Protein AF-A0A0F3R9T1-F1 (afdb_monomer)

Nearest PDB structures (foldseek):
  4gcn-assembly2_B  TM=9.546E-01  e=2.193E-01  Caenorhabditis elegans
  6b85-assembly1_J  TM=9.878E-01  e=6.733E-01  synthetic construct
  4j8e-assembly1_A  TM=7.528E-01  e=4.632E-01  Rattus norvegicus
  5l0y-assembly2_B  TM=7.787E-01  e=9.194E-01  Thermochaetoides thermophila DSM 1495
  5l0w-assembly1_B  TM=6.371E-01  e=1.825E+00  Thermochaetoides thermophila

Mean predicted aligned error: 16.06 Å

Structure (mmCIF, N/CA/C/O backbone):
data_AF-A0A0F3R9T1-F1
#
_entry.id   AF-A0A0F3R9T1-F1
#
loop_
_atom_site.group_PDB
_atom_site.id
_atom_site.type_symbol
_atom_site.label_atom_id
_atom_site.label_alt_id
_atom_site.label_comp_id
_atom_site.label_asym_id
_atom_site.label_entity_id
_atom_site.label_seq_id
_atom_site.pdbx_PDB_ins_code
_atom_site.Cartn_x
_atom_site.Cartn_y
_atom_site.Cartn_z
_atom_site.occupancy
_atom_site.B_iso_or_equiv
_atom_site.auth_seq_id
_atom_site.auth_comp_id
_atom_site.auth_asym_id
_atom_site.auth_atom_id
_atom_site.pdbx_PDB_model_num
ATOM 1 N N . MET A 1 1 ? -3.382 10.013 46.078 1.00 60.28 1 MET A N 1
ATOM 2 C CA . MET A 1 1 ? -4.240 9.479 44.996 1.00 60.28 1 MET A CA 1
ATOM 3 C C . MET A 1 1 ? -3.567 9.583 43.624 1.00 60.28 1 MET A C 1
ATOM 5 O O . MET A 1 1 ? -3.146 8.557 43.112 1.00 60.28 1 MET A O 1
ATOM 9 N N . LYS A 1 2 ? -3.282 10.790 43.110 1.00 69.38 2 LYS A N 1
ATOM 10 C CA . LYS A 1 2 ? -2.700 11.010 41.762 1.00 69.38 2 LYS A CA 1
ATOM 11 C C . LYS A 1 2 ? -1.366 10.294 41.450 1.00 69.38 2 LYS A C 1
ATOM 13 O O . LYS A 1 2 ? -1.119 9.908 40.314 1.00 69.38 2 LYS A O 1
ATOM 18 N N . ILE A 1 3 ? -0.487 10.101 42.441 1.00 74.12 3 ILE A N 1
ATOM 19 C CA . ILE A 1 3 ? 0.818 9.429 42.240 1.00 74.12 3 ILE A CA 1
ATOM 20 C C . ILE A 1 3 ? 0.645 7.921 41.995 1.00 74.12 3 ILE A C 1
ATOM 22 O O . ILE A 1 3 ? 1.367 7.334 41.190 1.00 74.12 3 ILE A O 1
ATOM 26 N N . ILE A 1 4 ? -0.328 7.301 42.668 1.00 75.38 4 ILE A N 1
ATOM 27 C CA . ILE A 1 4 ? -0.620 5.868 42.545 1.00 75.38 4 ILE A CA 1
ATOM 28 C C . ILE A 1 4 ? -1.221 5.588 41.166 1.00 75.38 4 ILE A C 1
ATOM 30 O O . ILE A 1 4 ? -0.768 4.674 40.489 1.00 75.38 4 ILE A O 1
ATOM 34 N N . GLU A 1 5 ? -2.142 6.437 40.706 1.00 75.06 5 GLU A N 1
ATOM 35 C CA . GLU A 1 5 ? -2.730 6.366 39.360 1.00 75.06 5 GLU A CA 1
ATOM 36 C C . GLU A 1 5 ? -1.669 6.515 38.265 1.00 75.06 5 GLU A C 1
ATOM 38 O O . GLU A 1 5 ? -1.621 5.716 37.335 1.00 75.06 5 GLU A O 1
ATOM 43 N N . LYS A 1 6 ? -0.738 7.467 38.411 1.00 74.25 6 LYS A N 1
ATOM 44 C CA . LYS A 1 6 ? 0.364 7.647 37.454 1.00 74.25 6 LYS A CA 1
ATOM 45 C C . LYS A 1 6 ? 1.305 6.438 37.414 1.00 74.25 6 LYS A C 1
ATOM 47 O O . LYS A 1 6 ? 1.761 6.039 36.344 1.00 74.25 6 LYS A O 1
ATOM 52 N N . LYS A 1 7 ? 1.600 5.839 38.574 1.00 77.69 7 LYS A N 1
ATOM 53 C CA . LYS A 1 7 ? 2.416 4.617 38.665 1.00 77.69 7 LYS A CA 1
ATOM 54 C C . LYS A 1 7 ? 1.686 3.411 38.066 1.00 77.69 7 LYS A C 1
ATOM 56 O O . LYS A 1 7 ? 2.313 2.601 37.393 1.00 77.69 7 LYS A O 1
ATOM 61 N N . PHE A 1 8 ? 0.376 3.326 38.273 1.00 76.88 8 PHE A N 1
ATOM 62 C CA . PHE A 1 8 ? -0.487 2.298 37.702 1.00 76.88 8 PHE A CA 1
ATOM 63 C C . PHE A 1 8 ? -0.562 2.403 36.172 1.00 76.88 8 PHE A C 1
ATOM 65 O O . PHE A 1 8 ? -0.290 1.420 35.491 1.00 76.88 8 PHE A O 1
ATOM 72 N N . MET A 1 9 ? -0.795 3.599 35.623 1.00 77.75 9 MET A N 1
ATOM 73 C CA . MET A 1 9 ? -0.807 3.827 34.172 1.00 77.75 9 MET A CA 1
ATOM 74 C C . MET A 1 9 ? 0.537 3.487 33.520 1.00 77.75 9 MET A C 1
ATOM 76 O O . MET A 1 9 ? 0.574 2.756 32.537 1.00 77.75 9 MET A O 1
ATOM 80 N N . LYS A 1 10 ? 1.655 3.893 34.133 1.00 78.75 10 LYS A N 1
ATOM 81 C CA . LYS A 1 10 ? 2.997 3.545 33.639 1.00 78.75 10 LYS A CA 1
ATOM 82 C C . LYS A 1 10 ? 3.273 2.034 33.659 1.00 78.75 10 LYS A C 1
ATOM 84 O O . LYS A 1 10 ? 4.044 1.531 32.845 1.00 78.75 10 LYS A O 1
ATOM 89 N N . ASN A 1 11 ? 2.672 1.301 34.595 1.00 80.56 11 ASN A N 1
ATOM 90 C CA . ASN A 1 11 ? 2.775 -0.157 34.638 1.00 80.56 11 ASN A CA 1
ATOM 91 C C . ASN A 1 11 ? 1.910 -0.822 33.559 1.00 80.56 11 ASN A C 1
ATOM 93 O O . ASN A 1 11 ? 2.354 -1.806 32.976 1.00 80.56 11 ASN A O 1
ATOM 97 N N . ILE A 1 12 ? 0.732 -0.268 33.253 1.00 81.25 12 ILE A N 1
ATOM 98 C CA . ILE A 1 12 ? -0.109 -0.724 32.135 1.00 81.25 12 ILE A CA 1
ATOM 99 C C . ILE A 1 12 ? 0.607 -0.511 30.797 1.00 81.25 12 ILE A C 1
ATOM 101 O O . ILE A 1 12 ? 0.649 -1.430 29.984 1.00 81.25 12 ILE A O 1
ATOM 105 N N . GLU A 1 13 ? 1.236 0.648 30.586 1.00 75.94 13 GLU A N 1
ATOM 106 C CA . GLU A 1 13 ? 2.022 0.927 29.373 1.00 75.94 13 GLU A CA 1
ATOM 107 C C . GLU A 1 13 ? 3.167 -0.078 29.188 1.00 75.94 13 GLU A C 1
ATOM 109 O O . GLU A 1 13 ? 3.353 -0.636 28.107 1.00 75.94 13 GLU A O 1
ATOM 114 N N . LYS A 1 14 ? 3.913 -0.368 30.261 1.00 76.75 14 LYS A N 1
ATOM 115 C CA . LYS A 1 14 ? 4.977 -1.384 30.235 1.00 76.75 14 LYS A CA 1
ATOM 116 C C . LYS A 1 14 ? 4.441 -2.779 29.933 1.00 76.75 14 LYS A C 1
ATOM 118 O O . LYS A 1 14 ? 5.075 -3.520 29.190 1.00 76.75 14 LYS A O 1
ATOM 123 N N . LEU A 1 15 ? 3.292 -3.133 30.506 1.00 74.88 15 LEU A N 1
ATOM 124 C CA . LEU A 1 15 ? 2.659 -4.427 30.285 1.00 74.88 15 LEU A CA 1
ATOM 125 C C . LEU A 1 15 ? 2.214 -4.579 28.824 1.00 74.88 15 LEU A C 1
ATOM 127 O O . LEU A 1 15 ? 2.468 -5.615 28.219 1.00 74.88 15 LEU A O 1
ATOM 131 N N . ALA A 1 16 ? 1.644 -3.528 28.230 1.00 73.81 16 ALA A N 1
ATOM 132 C CA . ALA A 1 16 ? 1.268 -3.512 26.820 1.00 73.81 16 ALA A CA 1
ATOM 133 C C . ALA A 1 16 ? 2.479 -3.740 25.897 1.00 73.81 16 ALA A C 1
ATOM 135 O O . ALA A 1 16 ? 2.403 -4.559 24.985 1.00 73.81 16 ALA A O 1
ATOM 136 N N . LEU A 1 17 ? 3.621 -3.098 26.168 1.00 74.62 17 LEU A N 1
ATOM 137 C CA . LEU A 1 17 ? 4.845 -3.293 25.379 1.00 74.62 17 LEU A CA 1
ATOM 138 C C . LEU A 1 17 ? 5.356 -4.739 25.428 1.00 74.62 17 LEU A C 1
ATOM 140 O O . LEU A 1 17 ? 5.751 -5.273 24.395 1.00 74.62 17 LEU A O 1
ATOM 144 N N . ILE A 1 18 ? 5.300 -5.384 26.597 1.00 76.62 18 ILE A N 1
ATOM 145 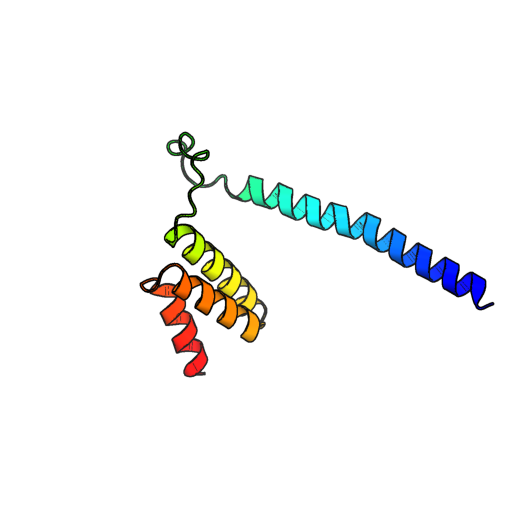C CA . ILE A 1 18 ? 5.753 -6.772 26.782 1.00 76.62 18 ILE A CA 1
ATOM 146 C C . ILE A 1 18 ? 4.931 -7.759 25.950 1.00 76.62 18 ILE A C 1
ATOM 148 O O . ILE A 1 18 ? 5.487 -8.752 25.503 1.00 76.62 18 ILE A O 1
ATOM 152 N N . PHE A 1 19 ? 3.642 -7.500 25.720 1.00 76.69 19 PHE A N 1
ATOM 153 C CA . PHE A 1 19 ? 2.794 -8.389 24.919 1.00 76.69 19 PHE A CA 1
ATOM 154 C C . PHE A 1 19 ? 2.773 -8.025 23.431 1.00 76.69 19 PHE A C 1
ATOM 156 O O . PHE A 1 19 ? 2.742 -8.914 22.584 1.00 76.69 19 PHE A O 1
ATOM 163 N N . ILE A 1 20 ? 2.826 -6.735 23.093 1.00 77.69 20 ILE A N 1
ATOM 164 C CA . ILE A 1 20 ? 2.742 -6.266 21.703 1.00 77.69 20 ILE A CA 1
ATOM 165 C C . ILE A 1 20 ? 4.047 -6.539 20.938 1.00 77.69 20 ILE A C 1
ATOM 167 O O . ILE A 1 20 ? 3.995 -6.972 19.789 1.00 77.69 20 ILE A O 1
ATOM 171 N N . LEU A 1 21 ? 5.214 -6.348 21.563 1.00 73.50 21 LEU A N 1
ATOM 172 C CA . LEU A 1 21 ? 6.517 -6.607 20.933 1.00 73.50 21 LEU A CA 1
ATOM 173 C C . LEU A 1 21 ? 6.698 -8.059 20.453 1.00 73.50 21 LEU A C 1
ATOM 175 O O . LEU A 1 21 ? 7.054 -8.238 19.289 1.00 73.50 21 LEU A O 1
ATOM 179 N N . PRO A 1 22 ? 6.437 -9.101 21.267 1.00 75.88 22 PRO A N 1
ATOM 180 C CA . PRO A 1 22 ? 6.553 -10.479 20.807 1.00 75.88 22 PRO A CA 1
ATOM 181 C C . PRO A 1 22 ? 5.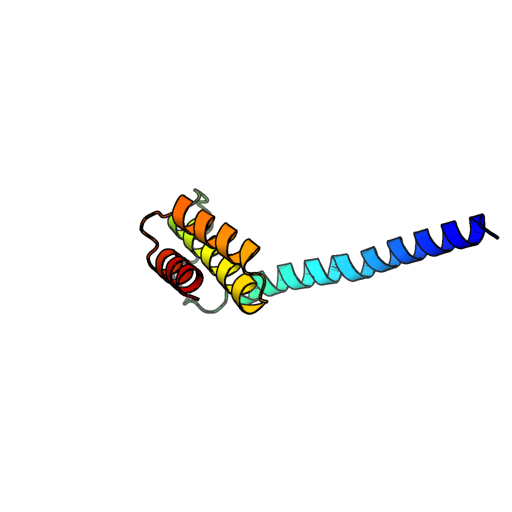476 -10.846 19.790 1.00 75.88 22 PRO A C 1
ATOM 183 O O . PRO A 1 22 ? 5.759 -11.650 18.918 1.00 75.88 22 PRO A O 1
ATOM 186 N N . LEU A 1 23 ? 4.281 -10.245 19.829 1.00 70.19 23 LEU A N 1
ATOM 187 C CA . LEU A 1 23 ? 3.273 -10.434 18.777 1.00 70.19 23 LEU A CA 1
ATOM 188 C C . LEU A 1 23 ? 3.758 -9.896 17.424 1.00 70.19 23 LEU A C 1
ATOM 190 O O . LEU A 1 23 ? 3.623 -10.574 16.410 1.00 70.19 23 LEU A O 1
ATOM 194 N N . ILE A 1 24 ? 4.369 -8.710 17.409 1.00 72.94 24 ILE A N 1
ATOM 195 C CA . ILE A 1 24 ? 4.976 -8.138 16.199 1.00 72.94 24 ILE A CA 1
ATOM 196 C C . ILE A 1 24 ? 6.149 -9.005 15.732 1.00 72.94 24 ILE A C 1
ATOM 198 O O . ILE A 1 24 ? 6.228 -9.331 14.554 1.00 72.94 24 ILE A O 1
ATOM 202 N N . PHE A 1 25 ? 7.025 -9.425 16.646 1.00 66.88 25 PHE A N 1
ATOM 203 C CA . PHE A 1 25 ? 8.170 -10.275 16.321 1.00 66.88 25 PHE A CA 1
ATOM 204 C C . PHE A 1 25 ? 7.743 -11.654 15.792 1.00 66.88 25 PHE A C 1
ATOM 206 O O . PHE A 1 25 ? 8.302 -12.137 14.816 1.00 66.88 25 PHE A O 1
ATOM 213 N N . CYS A 1 26 ? 6.703 -12.255 16.375 1.00 60.47 26 CYS A N 1
ATOM 214 C CA . CYS A 1 26 ? 6.134 -13.520 15.915 1.00 60.47 26 CYS A CA 1
ATOM 215 C C . CYS A 1 26 ? 5.508 -13.367 14.520 1.00 60.47 26 CYS A C 1
ATOM 217 O O . CYS A 1 26 ? 5.707 -14.222 13.669 1.00 60.47 26 CYS A O 1
ATOM 219 N N . ASN A 1 27 ? 4.834 -12.246 14.240 1.00 56.84 27 ASN A N 1
ATOM 220 C CA . ASN A 1 27 ? 4.338 -11.956 12.891 1.00 56.84 27 ASN A CA 1
ATOM 221 C C . ASN A 1 27 ? 5.471 -11.770 11.866 1.00 56.84 27 ASN A C 1
ATOM 223 O O . ASN A 1 27 ? 5.303 -12.177 10.723 1.00 56.84 27 ASN A O 1
ATOM 227 N N . VAL A 1 28 ? 6.607 -11.178 12.255 1.00 58.03 28 VAL A N 1
ATOM 228 C CA . VAL A 1 28 ? 7.787 -11.030 11.380 1.00 58.03 28 VAL A CA 1
ATOM 229 C C . VAL A 1 28 ? 8.425 -12.390 11.082 1.00 58.03 28 VAL A C 1
ATOM 231 O O . VAL A 1 28 ? 8.656 -12.701 9.921 1.00 58.03 28 VAL A O 1
ATOM 234 N N . VAL A 1 29 ? 8.626 -13.232 12.100 1.00 53.19 29 VAL A N 1
ATOM 235 C CA . VAL A 1 29 ? 9.195 -14.585 11.941 1.00 53.19 29 VAL A CA 1
ATOM 236 C C . VAL A 1 29 ? 8.274 -15.498 11.121 1.00 53.19 29 VAL A C 1
ATOM 238 O O . VAL A 1 29 ? 8.733 -16.212 10.238 1.00 53.19 29 VAL A O 1
ATOM 241 N N . LE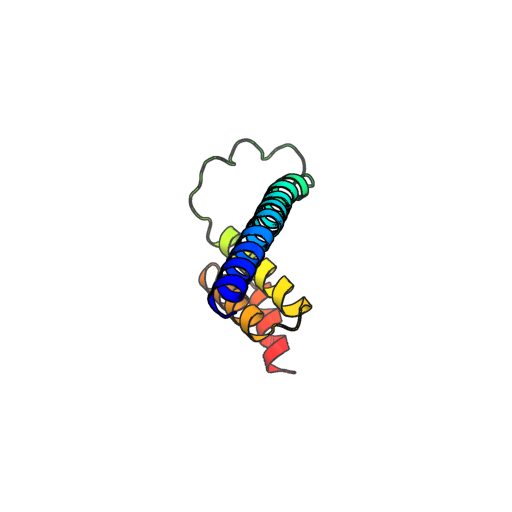U A 1 30 ? 6.956 -15.442 11.336 1.00 53.09 30 LEU A N 1
ATOM 242 C CA . LEU A 1 30 ? 6.000 -16.234 10.550 1.00 53.09 30 LEU A CA 1
ATOM 243 C C . LEU A 1 30 ? 5.857 -15.742 9.099 1.00 53.09 30 LEU A C 1
ATOM 245 O O . LEU A 1 30 ? 5.436 -16.513 8.236 1.00 53.09 30 LEU A O 1
ATOM 249 N N . ALA A 1 31 ? 6.195 -14.480 8.812 1.00 51.78 31 ALA A N 1
ATOM 250 C CA . ALA A 1 31 ? 6.227 -13.965 7.445 1.00 51.78 31 ALA A CA 1
ATOM 251 C C . ALA A 1 31 ? 7.414 -14.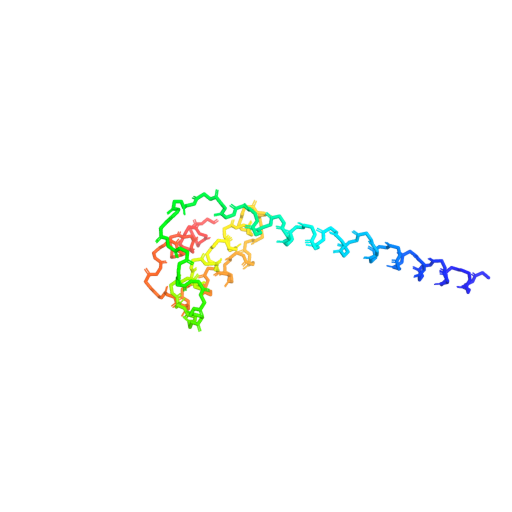524 6.641 1.00 51.78 31 ALA A C 1
ATOM 253 O O . ALA A 1 31 ? 7.279 -14.715 5.434 1.00 51.78 31 ALA A O 1
ATOM 254 N N . GLU A 1 32 ? 8.535 -14.848 7.296 1.00 50.47 32 GLU A N 1
ATOM 255 C CA . GLU A 1 32 ? 9.677 -15.522 6.661 1.00 50.47 32 GLU A CA 1
ATOM 256 C C . GLU A 1 32 ? 9.300 -16.958 6.242 1.00 50.47 32 GLU A C 1
ATOM 258 O O . GLU A 1 32 ? 9.557 -17.361 5.105 1.00 50.47 32 GLU A O 1
ATOM 263 N N . ASP A 1 33 ? 8.568 -17.689 7.089 1.00 50.59 33 ASP A N 1
ATOM 264 C CA . ASP A 1 33 ? 8.163 -19.080 6.826 1.00 50.59 33 ASP A CA 1
ATOM 265 C C . ASP A 1 33 ? 7.055 -19.231 5.763 1.00 50.59 33 ASP A C 1
ATOM 267 O O . ASP A 1 33 ? 6.954 -20.273 5.105 1.00 50.59 33 ASP A O 1
ATOM 271 N N . TYR A 1 34 ? 6.234 -18.196 5.536 1.00 43.91 34 TYR A N 1
ATOM 272 C CA . TYR A 1 34 ? 5.142 -18.233 4.548 1.00 43.91 34 TYR A CA 1
ATOM 273 C C . TYR A 1 34 ? 5.617 -18.058 3.091 1.00 43.91 34 TYR A C 1
ATOM 275 O O . TYR A 1 34 ? 4.818 -18.173 2.160 1.00 43.91 34 TYR A O 1
ATOM 283 N N . THR A 1 35 ? 6.916 -17.823 2.867 1.00 44.03 35 THR A N 1
ATOM 284 C CA . THR A 1 35 ? 7.518 -17.763 1.520 1.00 44.03 35 THR A CA 1
ATOM 285 C C . THR A 1 35 ? 7.967 -19.127 0.984 1.00 44.03 35 THR A C 1
ATOM 287 O O . THR A 1 35 ? 8.379 -19.236 -0.173 1.00 44.03 35 THR A O 1
ATOM 290 N N . ASN A 1 36 ? 7.789 -20.207 1.752 1.00 46.31 36 ASN A N 1
ATOM 291 C CA . ASN A 1 36 ? 8.079 -21.572 1.311 1.00 46.31 36 ASN A CA 1
ATOM 292 C C . ASN A 1 36 ? 6.975 -22.128 0.386 1.00 46.31 36 ASN A C 1
ATOM 294 O O . ASN A 1 36 ? 6.370 -23.162 0.657 1.00 46.31 36 ASN A O 1
ATOM 298 N N . SER A 1 37 ? 6.694 -21.438 -0.721 1.00 40.25 37 SER A N 1
ATOM 299 C CA . SER A 1 37 ? 5.918 -21.978 -1.842 1.00 40.25 37 SER A CA 1
ATOM 300 C C . SER A 1 37 ? 6.339 -21.359 -3.179 1.00 40.25 37 SER A C 1
ATOM 302 O O . SER A 1 37 ? 5.493 -20.941 -3.960 1.00 40.25 37 SER A O 1
ATOM 304 N N . THR A 1 38 ? 7.641 -21.332 -3.477 1.00 39.97 38 THR A N 1
ATOM 305 C CA . THR A 1 38 ? 8.133 -21.404 -4.866 1.00 39.97 38 THR A CA 1
ATOM 306 C C . THR A 1 38 ? 9.454 -22.194 -4.934 1.00 39.97 38 THR A C 1
ATOM 308 O O . THR A 1 38 ? 10.550 -21.685 -4.759 1.00 39.97 38 THR A O 1
ATOM 311 N N . ASN A 1 39 ? 9.330 -23.501 -5.155 1.00 42.59 39 ASN A N 1
ATOM 312 C CA . ASN A 1 39 ? 10.118 -24.294 -6.109 1.00 42.59 39 ASN A CA 1
ATOM 313 C C . ASN A 1 39 ? 11.654 -24.057 -6.155 1.00 42.59 39 ASN A C 1
ATOM 315 O O . ASN A 1 39 ? 12.188 -23.550 -7.136 1.00 42.59 39 ASN A O 1
ATOM 319 N N . THR A 1 40 ? 12.350 -24.464 -5.091 1.00 35.16 40 THR A N 1
ATOM 320 C CA . THR A 1 40 ? 13.662 -25.167 -5.000 1.00 35.16 40 THR A CA 1
ATOM 321 C C . THR A 1 40 ? 14.858 -24.947 -5.960 1.00 35.16 40 THR A C 1
ATOM 323 O O . THR A 1 40 ? 15.862 -25.608 -5.734 1.00 35.16 40 THR A O 1
ATOM 326 N N . ASN A 1 41 ? 14.897 -24.025 -6.931 1.00 44.62 41 ASN A N 1
ATOM 327 C CA . ASN A 1 41 ? 16.114 -23.806 -7.759 1.00 44.62 41 ASN A CA 1
ATOM 328 C C . ASN A 1 41 ? 16.616 -22.349 -7.857 1.00 44.62 41 ASN A C 1
ATOM 330 O O . ASN A 1 41 ? 17.535 -22.078 -8.623 1.00 44.62 41 ASN A O 1
ATOM 334 N N . GLN A 1 42 ? 16.074 -21.413 -7.074 1.00 45.47 42 GLN A N 1
ATOM 335 C CA . GLN A 1 42 ? 16.469 -19.989 -7.108 1.00 45.47 42 GLN A CA 1
ATOM 336 C C . GLN A 1 42 ? 17.202 -19.493 -5.846 1.00 45.47 42 GLN A C 1
ATOM 338 O O . GLN A 1 42 ? 17.528 -18.314 -5.741 1.00 45.47 42 GLN A O 1
ATOM 343 N N . GLN A 1 43 ? 17.504 -20.381 -4.894 1.00 41.03 43 GLN A N 1
ATOM 344 C CA . GLN A 1 43 ? 18.092 -20.030 -3.590 1.00 41.03 43 GLN A CA 1
ATOM 345 C C . GLN A 1 43 ? 19.552 -19.534 -3.624 1.00 41.03 43 GLN A C 1
ATOM 347 O O . GLN A 1 43 ? 20.083 -19.186 -2.575 1.00 41.03 43 GLN A O 1
ATOM 352 N N . ILE A 1 44 ? 20.216 -19.471 -4.782 1.00 40.09 44 ILE A N 1
ATOM 353 C CA . ILE A 1 44 ? 21.644 -19.101 -4.839 1.00 40.09 44 ILE A CA 1
ATOM 354 C C . ILE A 1 44 ? 21.871 -17.583 -5.002 1.00 40.09 44 ILE A C 1
ATOM 356 O O . ILE A 1 44 ? 22.909 -17.091 -4.572 1.00 40.09 44 ILE A O 1
ATOM 360 N N . ASP A 1 45 ? 20.889 -16.802 -5.467 1.00 45.78 45 ASP A N 1
ATOM 361 C CA . ASP A 1 45 ? 21.087 -15.360 -5.739 1.00 45.78 45 ASP A CA 1
ATOM 362 C C . ASP A 1 45 ? 20.436 -14.419 -4.708 1.00 45.78 45 ASP A C 1
ATOM 364 O O . ASP A 1 45 ? 20.392 -13.203 -4.889 1.00 45.78 45 ASP A O 1
ATOM 368 N N . GLN A 1 46 ? 19.967 -14.948 -3.575 1.00 46.53 46 GLN A N 1
ATOM 369 C CA . GLN A 1 46 ? 19.276 -14.163 -2.538 1.00 46.53 46 GLN A CA 1
ATOM 370 C C . GLN A 1 46 ? 20.201 -13.203 -1.756 1.00 46.53 46 GLN A C 1
ATOM 372 O O . GLN A 1 46 ? 19.735 -12.435 -0.917 1.00 46.53 46 GLN A O 1
ATOM 377 N N . HIS A 1 47 ? 21.504 -13.195 -2.056 1.00 39.34 47 HIS A N 1
ATOM 378 C CA . HIS A 1 47 ? 22.504 -12.341 -1.408 1.00 39.34 47 HIS A CA 1
ATOM 379 C C . HIS A 1 47 ? 23.078 -11.219 -2.284 1.00 39.34 47 HIS A C 1
ATOM 381 O O . HIS A 1 47 ? 24.024 -10.554 -1.860 1.00 39.34 47 HIS A O 1
ATOM 387 N N . ILE A 1 48 ? 22.501 -10.932 -3.456 1.00 49.31 48 ILE A N 1
ATOM 388 C CA . ILE A 1 48 ? 22.851 -9.720 -4.216 1.00 49.31 48 ILE A CA 1
ATOM 389 C C . ILE A 1 48 ? 21.664 -8.757 -4.175 1.00 49.31 48 ILE A C 1
ATOM 391 O O . ILE A 1 48 ? 20.889 -8.599 -5.113 1.00 49.31 48 ILE A O 1
ATOM 395 N N . GLN A 1 49 ? 21.538 -8.102 -3.019 1.00 51.25 49 GLN A N 1
ATOM 396 C CA . GLN A 1 49 ? 20.750 -6.890 -2.840 1.00 51.25 49 GLN A CA 1
ATOM 397 C C . GLN A 1 49 ? 21.296 -5.778 -3.742 1.00 51.25 49 GLN A C 1
ATOM 399 O O . GLN A 1 49 ? 22.228 -5.066 -3.375 1.00 51.25 49 GLN A O 1
ATOM 404 N N . ILE A 1 50 ? 20.659 -5.565 -4.886 1.00 49.94 50 ILE A N 1
ATOM 405 C CA . ILE A 1 50 ? 20.534 -4.229 -5.465 1.00 49.94 50 ILE A CA 1
ATOM 406 C C . ILE A 1 50 ? 19.063 -4.105 -5.831 1.00 49.94 50 ILE A C 1
ATOM 408 O O . ILE A 1 50 ? 18.595 -4.807 -6.714 1.00 49.94 50 ILE A O 1
ATOM 412 N N . GLN A 1 51 ? 18.349 -3.288 -5.057 1.00 61.16 51 GLN A N 1
ATOM 413 C CA . GLN A 1 51 ? 16.920 -2.974 -5.136 1.00 61.16 51 GLN A CA 1
ATOM 414 C C . GLN A 1 51 ? 16.365 -3.024 -6.570 1.00 61.16 51 GLN A C 1
ATOM 416 O O . GLN A 1 51 ? 16.360 -2.001 -7.254 1.00 61.16 51 GLN A O 1
ATOM 421 N N . ASP A 1 52 ? 15.902 -4.193 -7.026 1.00 78.44 52 ASP A N 1
ATOM 422 C CA . ASP A 1 52 ? 15.241 -4.299 -8.323 1.00 78.44 52 ASP A CA 1
ATOM 423 C C . ASP A 1 52 ? 13.958 -3.457 -8.237 1.00 78.44 52 ASP A C 1
ATOM 425 O O . ASP A 1 52 ? 13.087 -3.751 -7.405 1.00 78.44 52 ASP A O 1
ATOM 429 N N . PRO A 1 53 ? 13.823 -2.393 -9.049 1.00 80.38 53 PRO A N 1
ATOM 430 C CA . PRO A 1 53 ? 12.643 -1.541 -9.022 1.00 80.38 53 PRO A CA 1
ATOM 431 C C . PRO A 1 53 ? 11.343 -2.317 -9.274 1.00 80.38 53 PRO A C 1
ATOM 433 O O . PRO A 1 53 ? 10.288 -1.910 -8.794 1.00 80.38 53 PRO A O 1
ATOM 436 N N . ASN A 1 54 ? 11.400 -3.460 -9.965 1.00 82.25 54 ASN A N 1
ATOM 437 C CA . ASN A 1 54 ? 10.242 -4.323 -10.180 1.00 82.25 54 ASN A CA 1
ATOM 438 C C . ASN A 1 54 ? 9.816 -5.051 -8.904 1.00 82.25 54 ASN A C 1
ATOM 440 O O . ASN A 1 54 ? 8.623 -5.104 -8.617 1.00 82.25 54 ASN A O 1
ATOM 444 N N . ILE A 1 55 ? 10.775 -5.548 -8.116 1.00 82.88 55 ILE A N 1
ATOM 445 C CA . ILE A 1 55 ? 10.493 -6.181 -6.818 1.00 82.88 55 ILE A CA 1
ATOM 446 C C . ILE A 1 55 ? 9.897 -5.143 -5.862 1.00 82.88 55 ILE A C 1
ATOM 448 O O . ILE A 1 55 ? 8.899 -5.405 -5.195 1.00 82.88 55 ILE A O 1
ATOM 452 N N . LEU A 1 56 ? 10.457 -3.927 -5.838 1.00 82.25 56 LEU A N 1
ATOM 453 C CA . LEU A 1 56 ? 9.900 -2.831 -5.042 1.00 82.25 56 LEU A CA 1
ATOM 454 C C . LEU A 1 56 ? 8.478 -2.467 -5.486 1.00 82.25 56 LEU A C 1
ATOM 456 O O . LEU A 1 56 ? 7.612 -2.234 -4.643 1.00 82.25 56 LEU A O 1
ATOM 460 N N . ALA A 1 57 ? 8.214 -2.436 -6.793 1.00 82.75 57 ALA A N 1
ATOM 461 C CA . ALA A 1 57 ? 6.880 -2.160 -7.305 1.00 82.75 57 ALA A CA 1
ATOM 462 C C . ALA A 1 57 ? 5.853 -3.218 -6.875 1.00 82.75 57 ALA A C 1
ATOM 464 O O . ALA A 1 57 ? 4.753 -2.868 -6.440 1.00 82.75 57 ALA A O 1
ATOM 465 N N . GLU A 1 58 ? 6.221 -4.497 -6.947 1.00 82.81 58 GLU A N 1
ATOM 466 C CA . GLU A 1 58 ? 5.369 -5.607 -6.521 1.00 82.81 58 GLU A CA 1
ATOM 467 C C . GLU A 1 58 ? 5.064 -5.554 -5.014 1.00 82.81 58 GLU A C 1
ATOM 469 O O . GLU A 1 58 ? 3.908 -5.711 -4.607 1.00 82.81 58 GLU A O 1
ATOM 474 N N . GLU A 1 59 ? 6.064 -5.243 -4.187 1.00 84.19 59 GLU A N 1
ATOM 475 C CA . GLU A 1 59 ? 5.908 -5.106 -2.736 1.00 84.19 59 GLU A CA 1
ATOM 476 C C . GLU A 1 59 ? 4.907 -3.997 -2.377 1.00 84.19 59 GLU A C 1
ATOM 478 O O . GLU A 1 59 ? 3.907 -4.234 -1.690 1.00 84.19 59 GLU A O 1
ATOM 483 N N . TYR A 1 60 ? 5.105 -2.788 -2.913 1.00 83.75 60 TYR A N 1
ATOM 484 C CA . TYR A 1 60 ? 4.187 -1.675 -2.667 1.00 83.75 60 TYR A CA 1
ATOM 485 C C . TYR A 1 60 ? 2.776 -1.959 -3.198 1.00 83.75 60 TYR A C 1
ATOM 487 O O . TYR A 1 60 ? 1.786 -1.593 -2.560 1.00 83.75 60 TYR A O 1
ATOM 495 N N . PHE A 1 61 ? 2.638 -2.683 -4.310 1.00 85.19 61 PHE A N 1
ATOM 496 C CA . PHE A 1 61 ? 1.325 -3.115 -4.781 1.00 85.19 61 PHE A CA 1
ATOM 497 C C . PHE A 1 61 ? 0.637 -4.085 -3.816 1.00 85.19 61 PHE A C 1
ATOM 499 O O . PHE A 1 61 ? -0.559 -3.940 -3.537 1.00 85.19 61 PHE A O 1
ATOM 506 N N . ASN A 1 62 ? 1.373 -5.060 -3.281 1.00 83.94 62 ASN A N 1
ATOM 507 C CA . ASN A 1 62 ? 0.850 -6.019 -2.314 1.00 83.94 62 ASN A CA 1
ATOM 508 C C . ASN A 1 62 ? 0.369 -5.318 -1.034 1.00 83.94 62 ASN A C 1
ATOM 510 O O . ASN A 1 62 ? -0.745 -5.591 -0.568 1.00 83.94 62 ASN A O 1
ATOM 514 N N . ILE A 1 63 ? 1.142 -4.351 -0.533 1.00 84.50 63 ILE A N 1
ATOM 515 C CA . ILE A 1 63 ? 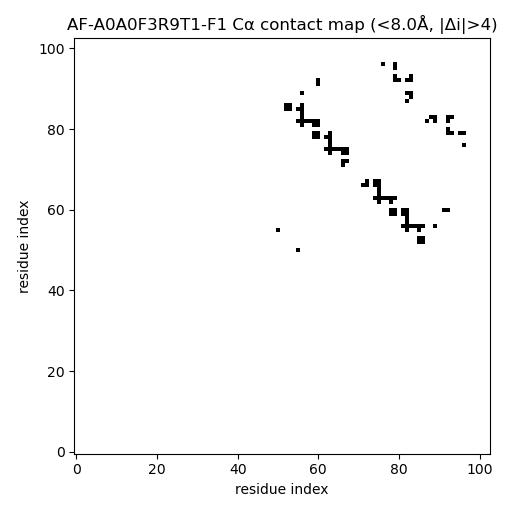0.767 -3.507 0.610 1.00 84.50 63 ILE A CA 1
ATOM 516 C C . ILE A 1 63 ? -0.496 -2.692 0.291 1.00 84.50 63 ILE A C 1
ATOM 518 O O . ILE A 1 63 ? -1.457 -2.695 1.067 1.00 84.50 63 ILE A O 1
ATOM 522 N N . GLY A 1 64 ? -0.553 -2.043 -0.877 1.00 87.31 64 GLY A N 1
ATOM 523 C CA . GLY A 1 64 ? -1.725 -1.274 -1.303 1.00 87.31 64 GLY A CA 1
ATOM 524 C C . GLY A 1 64 ? -2.987 -2.134 -1.400 1.00 87.31 64 GLY A C 1
ATOM 525 O O . GLY A 1 64 ? -4.061 -1.742 -0.938 1.00 87.31 64 GLY A O 1
ATOM 526 N N . ARG A 1 65 ? -2.861 -3.366 -1.907 1.00 84.94 65 ARG A N 1
ATOM 527 C CA . ARG A 1 65 ? -3.962 -4.337 -1.961 1.00 84.94 65 ARG A CA 1
ATOM 528 C C . ARG A 1 65 ? -4.432 -4.747 -0.564 1.00 84.94 65 ARG A C 1
ATOM 530 O O . ARG A 1 65 ? -5.637 -4.923 -0.371 1.00 84.94 65 ARG A O 1
ATOM 537 N N . ALA A 1 66 ? -3.523 -4.896 0.399 1.00 84.25 66 ALA A N 1
ATOM 538 C CA . ALA A 1 66 ? -3.877 -5.190 1.785 1.00 84.25 66 ALA A CA 1
ATOM 539 C C . ALA A 1 66 ? -4.677 -4.036 2.411 1.00 84.25 66 ALA A C 1
ATOM 541 O O . ALA A 1 66 ? -5.764 -4.267 2.938 1.00 84.25 66 ALA A O 1
ATOM 542 N N . PHE A 1 67 ? -4.217 -2.790 2.262 1.00 81.25 67 PHE A N 1
ATOM 543 C CA . PHE A 1 67 ? -4.956 -1.615 2.735 1.00 81.25 67 PHE A CA 1
ATOM 544 C C . PHE A 1 67 ? -6.324 -1.463 2.065 1.00 81.25 67 PHE A C 1
ATOM 546 O O . PHE A 1 67 ? -7.313 -1.193 2.745 1.00 81.25 67 PHE A O 1
ATOM 553 N N . TYR A 1 68 ? -6.414 -1.732 0.760 1.00 83.62 68 TYR A N 1
ATOM 554 C CA . TYR A 1 68 ? -7.678 -1.691 0.030 1.00 83.62 68 TYR A CA 1
ATOM 555 C C . TYR A 1 68 ? -8.699 -2.683 0.606 1.00 83.62 68 TYR A C 1
ATOM 557 O O . TYR A 1 68 ? -9.853 -2.327 0.833 1.00 83.62 68 TYR A O 1
ATOM 565 N N . LYS A 1 69 ? -8.271 -3.918 0.904 1.00 84.69 69 LYS A N 1
ATOM 566 C CA . LYS A 1 69 ? -9.124 -4.937 1.544 1.00 84.69 69 LYS A CA 1
ATOM 567 C C . LYS A 1 69 ? -9.569 -4.543 2.956 1.00 84.69 69 LYS A C 1
ATOM 569 O O . LYS A 1 69 ? -10.626 -4.980 3.393 1.00 84.69 69 LYS A O 1
ATOM 574 N N . LEU A 1 70 ? -8.784 -3.719 3.650 1.00 86.19 70 LEU A N 1
ATOM 575 C CA . LEU A 1 70 ? -9.112 -3.171 4.969 1.00 86.19 70 LEU A CA 1
ATOM 576 C C . LEU A 1 70 ? -10.006 -1.918 4.903 1.00 86.19 70 LEU A C 1
ATOM 578 O O . LEU A 1 70 ? -10.296 -1.332 5.942 1.00 86.19 70 LEU A O 1
ATOM 582 N N . GLY A 1 71 ? -10.415 -1.472 3.708 1.00 88.81 71 GLY A N 1
ATOM 583 C CA . GLY A 1 71 ? -11.183 -0.235 3.516 1.00 88.81 71 GLY A CA 1
ATOM 584 C C . GLY A 1 71 ? -10.364 1.049 3.708 1.00 88.81 71 GLY A C 1
ATOM 585 O O . GLY A 1 71 ? -10.916 2.147 3.681 1.00 8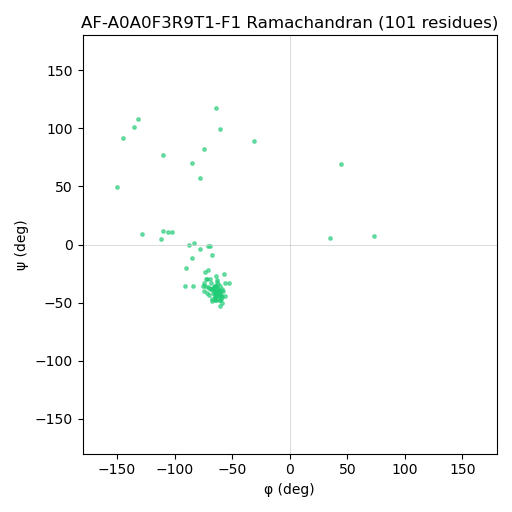8.81 71 GLY A O 1
ATOM 586 N N . LYS A 1 72 ? -9.044 0.925 3.880 1.00 87.25 72 LYS A N 1
ATOM 587 C CA . LYS A 1 72 ? -8.089 2.028 4.034 1.00 87.25 72 LYS A CA 1
ATOM 588 C C . LYS A 1 72 ? -7.656 2.541 2.666 1.00 87.25 72 LYS A C 1
ATOM 590 O O . LYS A 1 72 ? -6.563 2.259 2.178 1.00 87.25 72 LYS A O 1
ATOM 595 N N . TYR A 1 73 ? -8.584 3.201 1.979 1.00 88.62 73 TYR A N 1
ATOM 596 C CA . TYR A 1 73 ? -8.407 3.530 0.566 1.00 88.62 73 TYR A CA 1
ATOM 597 C C . TYR A 1 73 ? -7.313 4.571 0.312 1.00 88.62 73 TYR A C 1
ATOM 599 O O . TYR A 1 73 ? -6.657 4.490 -0.720 1.00 88.62 73 TYR A O 1
ATOM 607 N N . GLU A 1 74 ? -7.100 5.522 1.220 1.00 89.31 74 GLU A N 1
ATOM 608 C CA . GLU A 1 74 ? -6.061 6.547 1.067 1.00 89.31 74 GLU A CA 1
ATOM 609 C C . GLU A 1 74 ? -4.661 5.925 1.155 1.00 89.31 74 GLU A C 1
ATOM 611 O O . GLU A 1 74 ? -3.836 6.100 0.258 1.00 89.31 74 GLU A O 1
ATOM 616 N N . GLU A 1 75 ? -4.422 5.092 2.169 1.00 88.88 75 GLU A N 1
ATOM 617 C CA . GLU A 1 75 ? -3.168 4.356 2.316 1.00 88.88 75 GLU A CA 1
ATOM 618 C C . GLU A 1 75 ? -2.958 3.362 1.169 1.00 88.88 75 GLU A C 1
ATOM 620 O O . GLU A 1 75 ? -1.831 3.190 0.700 1.00 88.88 75 GLU A O 1
ATOM 625 N N . ALA A 1 76 ? -4.031 2.745 0.667 1.00 87.38 76 ALA A N 1
ATOM 626 C CA . ALA A 1 76 ? -3.966 1.898 -0.517 1.00 87.38 76 ALA A CA 1
ATOM 627 C C . ALA A 1 76 ? -3.489 2.673 -1.753 1.00 87.38 76 ALA A C 1
ATOM 629 O O . ALA A 1 76 ? -2.587 2.209 -2.448 1.00 87.38 76 ALA A O 1
ATOM 630 N N . MET A 1 77 ? -4.058 3.857 -2.006 1.00 91.69 77 MET A N 1
ATOM 631 C CA . MET A 1 77 ? -3.672 4.696 -3.145 1.00 91.69 77 MET A CA 1
ATOM 632 C C . MET A 1 77 ? -2.219 5.158 -3.043 1.00 91.69 77 MET A C 1
ATOM 634 O O . MET A 1 77 ? -1.488 5.035 -4.021 1.00 91.69 77 MET A O 1
ATOM 638 N N . ASN A 1 78 ? -1.769 5.581 -1.858 1.00 90.38 78 ASN A N 1
ATOM 639 C CA . ASN A 1 78 ? -0.376 5.982 -1.643 1.00 90.38 78 ASN A CA 1
ATOM 640 C C . ASN A 1 78 ? 0.605 4.850 -1.990 1.00 90.38 78 ASN A C 1
ATOM 642 O O . ASN A 1 78 ? 1.645 5.083 -2.600 1.00 90.38 78 ASN A O 1
ATOM 646 N N . ASN A 1 79 ? 0.262 3.610 -1.639 1.00 86.50 79 ASN A N 1
ATOM 647 C CA . ASN A 1 79 ? 1.089 2.450 -1.960 1.00 86.50 79 ASN A CA 1
ATOM 648 C C . ASN A 1 79 ? 1.025 2.074 -3.450 1.00 86.50 79 ASN A C 1
ATOM 650 O O . ASN A 1 79 ? 2.049 1.723 -4.029 1.00 86.50 79 ASN A O 1
ATOM 654 N N . PHE A 1 80 ? -0.125 2.214 -4.114 1.00 86.56 80 PHE A N 1
ATOM 655 C CA . PHE A 1 80 ? -0.188 2.040 -5.570 1.00 86.56 80 PHE A CA 1
ATOM 656 C C . PHE A 1 80 ? 0.613 3.112 -6.322 1.00 86.56 80 PHE A C 1
ATOM 658 O O . PHE A 1 80 ? 1.261 2.793 -7.316 1.00 86.56 80 PHE A O 1
ATOM 665 N N . ASP A 1 81 ? 0.643 4.351 -5.831 1.00 89.12 81 ASP A N 1
ATOM 666 C CA . ASP A 1 81 ? 1.478 5.413 -6.398 1.00 89.12 81 ASP A CA 1
ATOM 667 C C . ASP A 1 81 ? 2.974 5.129 -6.213 1.00 89.12 81 ASP A C 1
ATOM 669 O O . ASP A 1 81 ? 3.768 5.377 -7.122 1.00 89.12 81 AS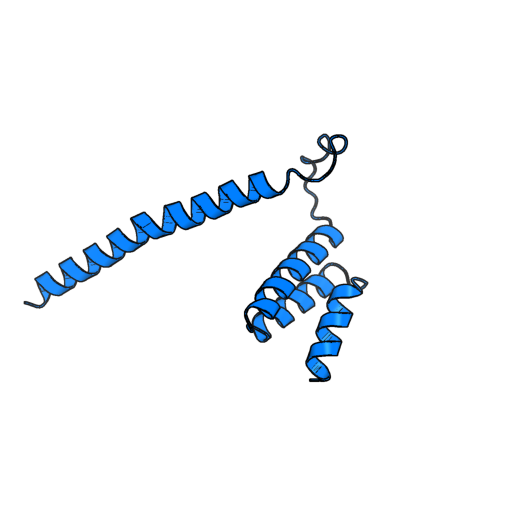P A O 1
ATOM 673 N N . LEU A 1 82 ? 3.369 4.550 -5.075 1.00 86.38 82 LEU A N 1
ATOM 674 C CA . LEU A 1 82 ? 4.739 4.075 -4.873 1.00 86.38 82 LEU A CA 1
ATOM 675 C C . LEU A 1 82 ? 5.079 2.918 -5.816 1.00 86.38 82 LEU A C 1
ATOM 677 O O . LEU A 1 82 ? 6.141 2.951 -6.433 1.00 86.38 82 LEU A O 1
ATOM 681 N N . ALA A 1 83 ? 4.178 1.953 -6.012 1.00 85.75 83 ALA A N 1
ATOM 682 C CA . ALA A 1 83 ? 4.390 0.870 -6.971 1.00 85.75 83 ALA A CA 1
ATOM 683 C C . ALA A 1 83 ? 4.664 1.407 -8.388 1.00 85.75 83 ALA A C 1
ATOM 685 O O . ALA A 1 83 ? 5.628 1.005 -9.036 1.00 85.75 83 ALA A O 1
ATOM 686 N N . ILE A 1 84 ? 3.879 2.398 -8.820 1.00 88.50 84 ILE A N 1
ATOM 687 C CA . ILE A 1 84 ? 4.057 3.091 -10.104 1.00 88.50 84 ILE A CA 1
ATOM 688 C C . ILE A 1 84 ? 5.372 3.884 -10.147 1.00 88.50 84 ILE A C 1
ATOM 690 O O . ILE A 1 84 ? 6.026 3.949 -11.186 1.00 88.50 84 ILE A O 1
A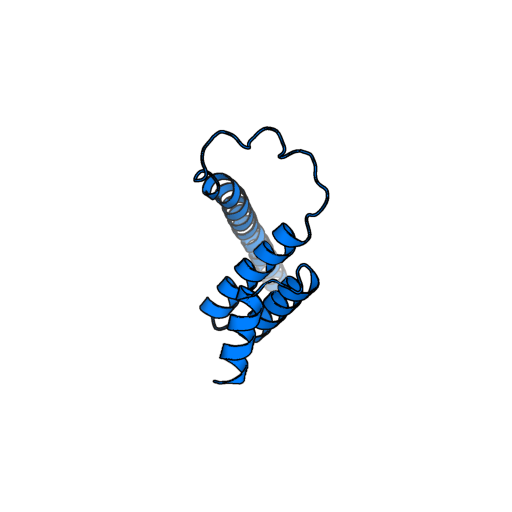TOM 694 N N . LYS A 1 85 ? 5.790 4.492 -9.032 1.00 88.44 85 LYS A N 1
ATOM 695 C CA . LYS A 1 85 ? 7.059 5.231 -8.950 1.00 88.44 85 LYS A CA 1
ATOM 696 C C . LYS A 1 85 ? 8.269 4.327 -9.200 1.00 88.44 85 LYS A C 1
ATOM 698 O O . LYS A 1 85 ? 9.229 4.779 -9.820 1.00 88.44 85 LYS A O 1
ATOM 703 N N . TYR A 1 86 ? 8.234 3.090 -8.705 1.00 82.12 86 TYR A N 1
ATOM 704 C CA . TYR A 1 86 ? 9.327 2.131 -8.876 1.00 82.12 86 TYR A CA 1
ATOM 705 C C . TYR A 1 86 ? 9.252 1.379 -10.208 1.00 82.12 86 TYR A C 1
ATOM 707 O O . TYR A 1 86 ? 10.282 1.175 -10.844 1.00 82.12 86 TYR A O 1
ATOM 715 N N . ASN A 1 87 ? 8.050 1.055 -10.686 1.00 85.88 87 ASN A N 1
ATOM 716 C CA . ASN A 1 87 ? 7.834 0.553 -12.037 1.00 85.88 87 ASN A CA 1
ATOM 717 C C . ASN A 1 87 ? 6.631 1.261 -12.671 1.00 85.88 87 ASN A C 1
ATOM 719 O O . ASN A 1 87 ? 5.471 0.907 -12.458 1.00 85.88 87 ASN A O 1
ATOM 723 N N . SER A 1 88 ? 6.922 2.241 -13.524 1.00 83.69 88 SER A N 1
ATOM 724 C CA . SER A 1 88 ? 5.909 3.024 -14.239 1.00 83.69 88 SER A CA 1
ATOM 725 C C . SER A 1 88 ? 5.122 2.220 -15.275 1.00 83.69 88 SER A C 1
ATOM 727 O O . SER A 1 88 ? 4.142 2.717 -15.815 1.00 83.69 88 SER A O 1
ATOM 729 N N . SER A 1 89 ? 5.527 0.981 -15.561 1.00 82.94 89 SER A N 1
ATOM 730 C CA . SER A 1 89 ? 4.812 0.042 -16.431 1.00 82.94 89 SER A CA 1
ATOM 731 C C . SER A 1 89 ? 4.043 -1.023 -15.641 1.00 82.94 89 SER A C 1
ATOM 733 O O . SER A 1 89 ? 3.553 -1.990 -16.225 1.00 82.94 89 SER A O 1
ATOM 735 N N . PHE A 1 90 ? 3.914 -0.871 -14.318 1.00 83.44 90 PHE A N 1
ATOM 736 C CA . PHE A 1 90 ? 3.239 -1.841 -13.459 1.00 83.44 90 PHE A CA 1
ATOM 737 C C . PHE A 1 90 ? 1.709 -1.781 -13.626 1.00 83.44 90 PHE A C 1
ATOM 739 O O . PHE A 1 90 ? 0.984 -1.140 -12.859 1.00 83.44 90 PHE A O 1
ATOM 746 N N . ALA A 1 91 ? 1.218 -2.449 -14.674 1.00 78.75 91 ALA A N 1
ATOM 747 C CA . ALA A 1 91 ? -0.166 -2.400 -15.155 1.00 78.75 91 ALA A CA 1
ATOM 748 C C . ALA A 1 91 ? -1.218 -2.697 -14.071 1.00 78.75 91 ALA A C 1
ATOM 750 O O . ALA A 1 91 ? -2.309 -2.124 -14.075 1.00 78.75 91 ALA A O 1
ATOM 751 N N . GLU A 1 92 ? -0.895 -3.559 -13.105 1.00 74.31 92 GLU A N 1
ATOM 752 C CA . GLU A 1 92 ? -1.818 -3.911 -12.027 1.00 74.31 92 GLU A CA 1
ATOM 753 C C . GLU A 1 92 ? -2.115 -2.741 -11.079 1.00 74.31 92 GLU A C 1
ATOM 755 O O . GLU A 1 92 ? -3.271 -2.568 -10.679 1.00 74.31 92 GLU A O 1
ATOM 760 N N . ALA A 1 93 ? -1.124 -1.899 -10.756 1.00 69.12 93 ALA A N 1
ATOM 761 C CA . ALA A 1 93 ? -1.354 -0.718 -9.918 1.00 69.12 93 ALA A CA 1
ATOM 762 C C . ALA A 1 93 ? -2.207 0.334 -10.640 1.00 69.12 93 ALA A C 1
ATOM 764 O O . ALA A 1 93 ? -3.114 0.905 -10.028 1.00 69.12 93 ALA A O 1
ATOM 765 N N . TYR A 1 94 ? -1.997 0.532 -11.946 1.00 73.25 94 TYR A N 1
ATOM 766 C CA . TYR A 1 94 ? -2.839 1.418 -12.759 1.00 73.25 94 TYR A CA 1
ATOM 767 C C . TYR A 1 94 ? -4.302 0.971 -12.758 1.00 73.25 94 TYR A C 1
ATOM 769 O O . TYR A 1 94 ? -5.191 1.775 -12.473 1.00 73.25 94 TYR A O 1
ATOM 777 N N . ASN A 1 95 ? -4.554 -0.324 -12.959 1.00 77.38 95 ASN A N 1
ATOM 778 C CA . ASN A 1 95 ? -5.909 -0.875 -12.941 1.00 77.38 95 ASN A CA 1
ATOM 779 C C . ASN A 1 95 ? -6.626 -0.631 -11.599 1.00 77.38 95 ASN A C 1
ATOM 781 O O . ASN A 1 95 ? -7.822 -0.330 -11.576 1.00 77.38 95 ASN A O 1
ATOM 785 N N . LYS A 1 96 ? -5.917 -0.731 -10.463 1.00 75.19 96 LYS A N 1
ATOM 786 C CA . LYS A 1 96 ? -6.495 -0.429 -9.139 1.00 75.19 96 LYS A CA 1
ATOM 787 C C . LYS A 1 96 ? -6.771 1.060 -8.942 1.00 75.19 96 LYS A C 1
ATOM 789 O O . LYS A 1 96 ? -7.803 1.401 -8.361 1.00 75.19 96 LYS A O 1
ATOM 794 N N . LYS A 1 97 ? -5.897 1.934 -9.447 1.00 69.75 97 LYS A N 1
ATOM 795 C CA . LYS A 1 97 ? -6.082 3.389 -9.390 1.00 69.75 97 LYS A CA 1
ATOM 796 C C . LYS A 1 97 ? -7.290 3.836 -10.216 1.00 69.75 97 LYS A C 1
ATOM 798 O O . LYS A 1 97 ? -8.137 4.570 -9.714 1.00 69.75 97 LYS A O 1
ATOM 803 N N . GLU A 1 98 ? -7.432 3.336 -11.442 1.00 73.00 98 GLU A N 1
ATOM 804 C CA . GLU A 1 98 ? -8.582 3.650 -12.299 1.00 73.00 98 GLU A CA 1
ATOM 805 C C . GLU A 1 98 ? -9.915 3.182 -11.707 1.00 73.00 98 GLU A C 1
ATOM 807 O O . GLU A 1 98 ? -10.912 3.904 -11.779 1.00 73.00 98 GLU A O 1
ATOM 812 N N . TYR A 1 99 ? -9.940 1.999 -11.083 1.00 68.56 99 TYR A N 1
ATOM 813 C CA . TYR A 1 99 ? -11.139 1.482 -10.419 1.00 68.56 99 TYR A CA 1
ATOM 814 C C . TYR A 1 99 ? -11.617 2.396 -9.281 1.00 68.56 99 TYR A C 1
ATOM 816 O O . TYR A 1 99 ? -12.822 2.542 -9.072 1.00 68.56 99 TYR A O 1
ATOM 824 N N . ARG A 1 100 ? -10.686 3.029 -8.555 1.00 66.69 100 ARG A N 1
ATOM 825 C CA . ARG A 1 100 ? -11.012 3.935 -7.448 1.00 66.69 100 ARG A CA 1
ATOM 826 C C . ARG A 1 100 ? -11.544 5.288 -7.914 1.00 66.69 100 ARG A C 1
ATOM 828 O O . ARG A 1 100 ? -1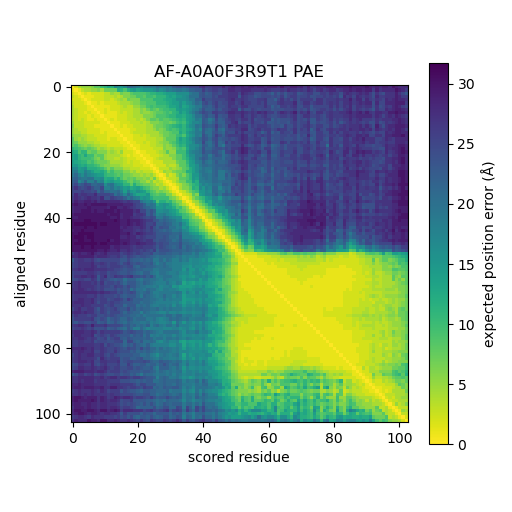2.363 5.857 -7.208 1.00 66.69 100 ARG A O 1
ATOM 835 N N . ILE A 1 101 ? -11.084 5.801 -9.056 1.00 63.16 101 ILE A N 1
ATOM 836 C CA . ILE A 1 101 ? -11.558 7.083 -9.612 1.00 63.16 101 ILE A CA 1
ATOM 837 C C . ILE A 1 101 ? -12.982 6.944 -10.173 1.00 63.16 101 ILE A C 1
ATOM 839 O O . ILE A 1 101 ? -13.742 7.908 -10.177 1.00 63.16 101 ILE A O 1
ATOM 843 N N . LYS A 1 102 ? -13.349 5.748 -10.649 1.00 63.72 102 LYS A N 1
ATOM 844 C CA . LYS A 1 102 ? -14.659 5.478 -11.261 1.00 63.72 102 LYS A CA 1
ATOM 845 C C . LYS A 1 102 ? -15.784 5.147 -10.262 1.00 63.72 102 LYS A C 1
ATOM 847 O O . LYS A 1 102 ? -16.932 5.123 -10.695 1.00 63.72 102 LYS A O 1
ATOM 852 N N . ASN A 1 103 ? -15.479 4.895 -8.983 1.00 46.75 103 ASN A N 1
ATOM 853 C CA . ASN A 1 103 ? -16.440 4.562 -7.912 1.00 46.75 103 ASN A CA 1
ATOM 854 C C . ASN A 1 103 ? -16.366 5.556 -6.751 1.00 46.75 103 ASN A C 1
ATOM 856 O O . ASN A 1 103 ? -17.434 5.874 -6.191 1.00 46.75 103 ASN A O 1
#

Secondary structure (DSSP, 8-state):
-HHHHHHHHHHHHHHHHHHHHHHHHHHHHHHHHTT--S-SS-TTSTT-----HHHHHHHHHHHHHHHHHTT-HHHHHHHHHHHHHH-TT-HHHHHHHHHHH--

Foldseek 3Di:
DVVVVVVVVVVVVVVCCVVVVVVVVVVVVVVVVVPPPDDDDPPPPPPDDDPQLQVQLVVLQVQLVVCVVVVNNVSSLVSLVRSCVSPVPPVVSVVVVVVVVVD

InterPro domains:
  IPR011990 Tetratricopeptide-like helical domain superfamily [G3DSA:1.25.40.10] (27-97)
  IPR011990 Tetratricopeptide-like helical domain superfamily [SSF48452] (44-95)
  IPR019734 Tetratricopeptide repeat [PS50005] (57-90)
  IPR019734 Tetratricopeptide repeat [SM00028] (57-90)

Radius of gyration: 20.36 Å; Cα contacts (8 Å, |Δi|>4): 56; chains: 1; bounding box: 39×36×61 Å

Sequence (103 aa):
MKIIEKKFMKNIEKLALIFILPLIFCNVVLAEDYTNSTNTNQQIDQHIQIQDPNILAEEYFNIGRAFYKLGKYEEAMNNFDLAIKYNSSFAEAYNKKEYRIKN

Solvent-accessible surface area (backbone atoms only — not comparable to full-atom values): 5892 Å² total; per-residue (Å²): 111,74,67,59,53,53,53,49,51,56,49,51,54,53,50,49,50,67,56,49,51,55,52,53,50,51,53,54,56,53,55,63,64,72,62,81,79,72,82,94,77,67,82,83,63,81,81,69,89,67,87,50,39,61,60,52,14,53,50,28,33,54,53,12,52,52,29,44,75,70,70,39,52,69,65,11,49,56,22,24,52,48,10,34,72,48,23,80,78,46,60,70,39,53,55,56,53,55,55,59,76,77,106

pLDDT: mean 71.22, std 15.65, range [35.16, 91.69]

Organism: NCBI:txid1268837